Protein AF-A0A059LS25-F1 (afdb_monomer_lite)

Secondary structure (DSSP, 8-state):
---HHHHHHHHT--S--HHHHHHHHHHHHHSHHHHHHHHHHH--SSSTTGGGHHHHHHHHHHHHH-HHHHHHHHHHHTT---------------------------

Foldseek 3Di:
DDPPVVVVVVVVPPPDDPVRVVVVVVVVCPQLLVVLVVQQVPDPDPPGCPVPVVSVVSNVVSCVVCVVVVVVVVVVVVVDPDDPPPDPPDDDDPDDDPDDPDPDDD

Structure (mmCIF, N/CA/C/O backbone):
data_AF-A0A059LS25-F1
#
_entry.id   AF-A0A059LS25-F1
#
loop_
_atom_site.group_PDB
_atom_site.id
_atom_site.type_symbol
_atom_site.label_atom_id
_atom_site.label_alt_id
_atom_site.label_comp_id
_atom_site.label_asym_id
_atom_site.label_entity_id
_atom_site.label_seq_id
_atom_site.pdbx_PDB_ins_code
_atom_site.Cartn_x
_atom_site.Cartn_y
_atom_site.Cartn_z
_atom_site.occupancy
_atom_site.B_iso_or_equiv
_atom_site.auth_seq_id
_atom_site.auth_comp_id
_atom_site.auth_asym_id
_atom_site.auth_atom_id
_atom_site.pdbx_PDB_model_num
ATOM 1 N N . MET A 1 1 ? -2.013 -47.498 7.190 1.00 48.41 1 MET A N 1
ATOM 2 C CA . MET A 1 1 ? -0.983 -46.884 6.330 1.00 48.41 1 MET A CA 1
ATOM 3 C C . MET A 1 1 ? -1.737 -45.920 5.441 1.00 48.41 1 MET A C 1
ATOM 5 O O . MET A 1 1 ? -2.529 -46.386 4.639 1.00 48.41 1 MET A O 1
ATOM 9 N N . ALA A 1 2 ? -1.672 -44.621 5.725 1.00 53.31 2 ALA A N 1
ATOM 10 C CA . ALA A 1 2 ? -2.410 -43.634 4.943 1.00 53.31 2 ALA A CA 1
ATOM 11 C C . ALA A 1 2 ? -1.734 -43.500 3.574 1.00 53.31 2 ALA A C 1
ATOM 13 O O . ALA A 1 2 ? -0.520 -43.307 3.515 1.00 53.31 2 ALA A O 1
ATOM 14 N N . ASP A 1 3 ? -2.507 -43.662 2.502 1.00 62.53 3 ASP A N 1
ATOM 15 C CA . ASP A 1 3 ? -2.041 -43.494 1.132 1.00 62.53 3 ASP A CA 1
ATOM 16 C C . ASP A 1 3 ? -1.516 -42.073 0.942 1.00 62.53 3 ASP A C 1
ATOM 18 O O . ASP A 1 3 ? -2.277 -41.110 0.850 1.00 62.53 3 ASP A O 1
ATOM 22 N N . LEU A 1 4 ? -0.192 -41.958 0.857 1.00 70.00 4 LEU A N 1
ATOM 23 C CA . LEU A 1 4 ? 0.524 -40.726 0.529 1.00 70.00 4 LEU A CA 1
ATOM 24 C C . LEU A 1 4 ? -0.024 -40.092 -0.765 1.00 70.00 4 LEU A C 1
ATOM 26 O O . LEU A 1 4 ? -0.052 -38.875 -0.908 1.00 70.00 4 LEU A O 1
ATOM 30 N N . SER A 1 5 ? -0.541 -40.927 -1.673 1.00 71.88 5 SER A N 1
ATOM 31 C CA . SER A 1 5 ? -1.208 -40.503 -2.905 1.00 71.88 5 SER A CA 1
ATOM 32 C C . SER A 1 5 ? -2.559 -39.817 -2.677 1.00 71.88 5 SER A C 1
ATOM 34 O O . SER A 1 5 ? -2.938 -38.975 -3.484 1.00 71.88 5 SER A O 1
ATOM 36 N N . LYS A 1 6 ? -3.297 -40.161 -1.613 1.00 72.69 6 LYS A N 1
ATOM 37 C CA . LYS A 1 6 ? -4.571 -39.511 -1.281 1.00 72.69 6 LYS A CA 1
ATOM 38 C C . LYS A 1 6 ? -4.326 -38.130 -0.671 1.00 72.69 6 LYS A C 1
ATOM 40 O O . LYS A 1 6 ? -4.947 -37.169 -1.106 1.00 72.69 6 LYS A O 1
ATOM 45 N N . LEU A 1 7 ? -3.332 -38.030 0.216 1.00 60.31 7 LEU A N 1
ATOM 46 C CA . LEU A 1 7 ? -2.874 -36.750 0.766 1.00 60.31 7 LEU A CA 1
ATOM 47 C C . LEU A 1 7 ? -2.368 -35.800 -0.335 1.00 60.31 7 LEU A C 1
ATOM 49 O O . LEU A 1 7 ? -2.605 -34.598 -0.276 1.00 60.31 7 LEU A O 1
ATOM 53 N N . ALA A 1 8 ? -1.692 -36.341 -1.355 1.00 69.69 8 ALA A N 1
ATOM 54 C CA . ALA A 1 8 ? -1.234 -35.565 -2.505 1.00 69.69 8 ALA A CA 1
ATOM 55 C C . ALA A 1 8 ? -2.394 -35.063 -3.384 1.00 69.69 8 ALA A C 1
ATOM 57 O O . ALA A 1 8 ? -2.317 -33.954 -3.901 1.00 69.69 8 ALA A O 1
ATOM 58 N N . ALA A 1 9 ? -3.472 -35.842 -3.531 1.00 65.88 9 ALA A N 1
ATOM 59 C CA . ALA A 1 9 ? -4.655 -35.430 -4.287 1.00 65.88 9 ALA A CA 1
ATOM 60 C C . ALA A 1 9 ? 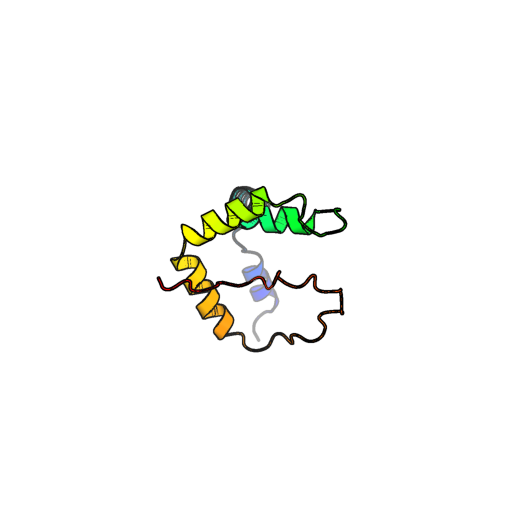-5.456 -34.335 -3.558 1.00 65.88 9 ALA A C 1
ATOM 62 O O . ALA A 1 9 ? -5.905 -33.386 -4.190 1.00 65.88 9 ALA A O 1
ATOM 63 N N . GLU A 1 10 ? -5.566 -34.424 -2.229 1.00 61.28 10 GLU A N 1
ATOM 64 C CA . GLU A 1 10 ? -6.243 -33.423 -1.388 1.00 61.28 10 GLU A CA 1
ATOM 65 C C . GLU A 1 10 ? -5.488 -32.078 -1.367 1.00 61.28 10 GLU A C 1
ATOM 67 O O . GLU A 1 10 ? -6.110 -31.021 -1.307 1.00 61.28 10 GLU A O 1
ATOM 72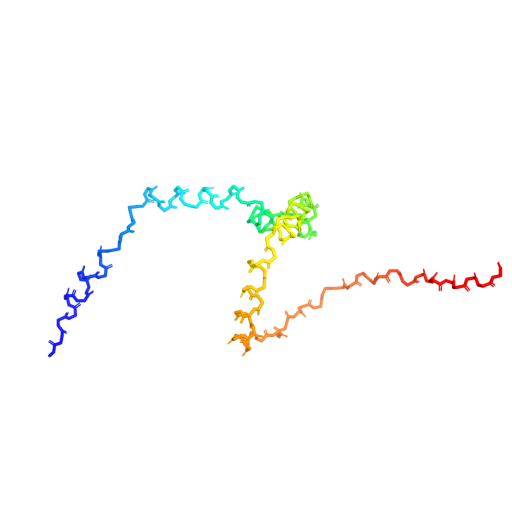 N N . ALA A 1 11 ? -4.155 -32.095 -1.494 1.00 61.03 11 ALA A N 1
ATOM 73 C CA . ALA A 1 11 ? -3.334 -30.885 -1.587 1.00 61.03 11 ALA A CA 1
ATOM 74 C C . ALA A 1 11 ? -3.417 -30.177 -2.955 1.00 61.03 11 ALA A C 1
ATOM 76 O O . ALA A 1 11 ? -3.116 -28.987 -3.044 1.00 61.03 11 ALA A O 1
ATOM 77 N N . MET A 1 12 ? -3.821 -30.885 -4.016 1.00 59.38 12 MET A N 1
ATOM 78 C CA . MET A 1 12 ? -3.996 -30.296 -5.351 1.00 59.38 12 MET A CA 1
ATOM 79 C C . MET A 1 12 ? -5.359 -29.615 -5.529 1.00 59.38 12 MET A C 1
ATOM 81 O O . MET A 1 12 ? -5.555 -28.899 -6.506 1.00 59.38 12 MET A O 1
ATOM 85 N N . GLU A 1 13 ? -6.269 -29.747 -4.560 1.00 57.47 13 GLU A N 1
ATOM 86 C CA . GLU A 1 13 ? -7.511 -28.969 -4.486 1.00 57.47 13 GLU A CA 1
ATOM 87 C C . GLU A 1 13 ? -7.273 -27.632 -3.751 1.00 57.47 13 GLU A C 1
ATOM 89 O O . GLU A 1 13 ? -8.037 -27.185 -2.897 1.00 57.47 13 GLU A O 1
ATOM 94 N N . GLY A 1 14 ? -6.150 -26.987 -4.079 1.00 54.72 14 GLY A N 1
ATOM 95 C CA . GLY A 1 14 ? -5.864 -25.609 -3.715 1.00 54.72 14 GLY A CA 1
ATOM 96 C C . GLY A 1 14 ? -6.780 -24.695 -4.519 1.00 54.72 14 GLY A C 1
ATOM 97 O O . GLY A 1 14 ? -6.571 -24.470 -5.707 1.00 54.72 14 GLY A O 1
ATOM 98 N N . ASN A 1 15 ? -7.828 -24.195 -3.874 1.00 59.31 15 ASN A N 1
ATOM 99 C CA . ASN A 1 15 ? -8.780 -23.262 -4.461 1.00 59.31 15 ASN A CA 1
ATOM 100 C C . ASN A 1 15 ? -8.108 -21.906 -4.765 1.00 59.31 15 ASN A C 1
ATOM 102 O O . ASN A 1 15 ? -8.125 -20.994 -3.940 1.00 59.31 15 ASN A O 1
ATOM 106 N N . GLY A 1 16 ? -7.507 -21.794 -5.947 1.00 57.56 16 GLY A N 1
ATOM 107 C CA . GLY A 1 16 ? -7.008 -20.550 -6.521 1.00 57.56 16 GLY A CA 1
ATOM 108 C C . GLY A 1 16 ? -6.483 -20.811 -7.925 1.00 57.56 16 GLY A C 1
ATOM 109 O O . GLY A 1 16 ? -5.410 -21.383 -8.089 1.00 57.56 16 GLY A O 1
ATOM 110 N N . LYS A 1 17 ? -7.251 -20.433 -8.951 1.00 67.88 17 LYS A N 1
ATOM 111 C CA . LYS A 1 17 ? -6.734 -20.420 -10.325 1.00 67.88 17 LYS A CA 1
ATOM 112 C C . LYS A 1 17 ? -5.583 -19.412 -10.383 1.00 67.88 17 LYS A C 1
ATOM 114 O O . LYS A 1 17 ? -5.674 -18.379 -9.731 1.00 67.88 17 LYS A O 1
ATOM 119 N N . GLU A 1 18 ? -4.539 -19.686 -11.160 1.00 67.38 18 GLU A N 1
ATOM 120 C CA . GLU A 1 18 ? -3.370 -18.795 -11.298 1.00 67.38 18 GLU A CA 1
ATOM 121 C C . GLU A 1 18 ? -3.788 -17.343 -11.628 1.00 67.38 18 GLU A C 1
ATOM 123 O O . GLU A 1 18 ? -3.356 -16.403 -10.969 1.00 67.38 18 GLU A O 1
ATOM 128 N N . GLU A 1 19 ? -4.791 -17.188 -12.499 1.00 69.12 19 GLU A N 1
ATOM 129 C CA . GLU A 1 19 ? -5.472 -15.923 -12.834 1.00 69.12 19 GLU A CA 1
ATOM 130 C C . GLU A 1 19 ? -6.102 -15.162 -11.640 1.00 69.12 19 GLU A C 1
ATOM 132 O O . GLU A 1 19 ? -6.191 -13.935 -11.668 1.00 69.12 19 GLU A O 1
ATOM 137 N N . ASP A 1 20 ? -6.544 -15.851 -10.583 1.00 82.12 20 ASP A N 1
ATOM 138 C CA . ASP A 1 20 ? -7.116 -15.230 -9.376 1.00 82.12 20 ASP A CA 1
ATOM 139 C C . ASP A 1 20 ? -6.019 -14.698 -8.441 1.00 82.12 20 ASP A C 1
ATOM 141 O O . ASP A 1 20 ? -6.202 -13.693 -7.753 1.00 82.12 20 ASP A O 1
ATOM 145 N N . ILE A 1 21 ? -4.845 -15.336 -8.452 1.00 85.50 21 ILE A N 1
ATOM 146 C CA . ILE A 1 21 ? -3.701 -14.944 -7.626 1.00 85.50 21 ILE A CA 1
ATOM 147 C C . ILE A 1 21 ? -3.098 -13.640 -8.148 1.00 85.50 21 ILE A C 1
ATOM 149 O O . ILE A 1 21 ? -2.888 -12.724 -7.353 1.00 85.50 21 ILE A O 1
ATOM 153 N N . ASP A 1 22 ? -2.894 -13.517 -9.462 1.00 85.38 22 ASP A N 1
ATOM 154 C CA . ASP A 1 22 ? -2.387 -12.283 -10.079 1.00 85.38 22 ASP A CA 1
ATOM 155 C C . ASP A 1 22 ? -3.290 -11.088 -9.762 1.00 85.38 22 ASP A C 1
ATOM 157 O O . ASP A 1 22 ? -2.817 -10.043 -9.319 1.00 85.38 22 ASP A O 1
ATOM 161 N N . LYS A 1 23 ? -4.611 -11.274 -9.848 1.00 88.69 23 LYS A N 1
ATOM 162 C CA . LYS A 1 23 ? -5.576 -10.223 -9.511 1.00 88.69 23 LYS A CA 1
ATOM 163 C C . LYS A 1 23 ? -5.467 -9.771 -8.052 1.00 88.69 23 LYS A C 1
ATOM 165 O O . LYS A 1 23 ? -5.550 -8.580 -7.765 1.00 88.69 23 LYS A O 1
ATOM 170 N N . ARG A 1 24 ? -5.287 -10.711 -7.121 1.00 86.38 24 ARG A N 1
ATOM 171 C CA . ARG A 1 24 ? -5.103 -10.397 -5.695 1.00 86.38 24 ARG A CA 1
ATOM 172 C C . ARG A 1 24 ? -3.766 -9.711 -5.428 1.00 86.38 24 ARG A C 1
ATOM 174 O O . ARG A 1 24 ? -3.689 -8.876 -4.532 1.00 86.38 24 ARG A O 1
ATOM 181 N N . ILE A 1 25 ? -2.728 -10.054 -6.190 1.00 86.00 25 ILE A N 1
ATOM 182 C CA . ILE A 1 25 ? -1.438 -9.363 -6.144 1.00 86.00 25 ILE A CA 1
ATOM 183 C C . ILE A 1 25 ? -1.606 -7.926 -6.639 1.00 86.00 25 ILE A C 1
ATOM 185 O O . ILE A 1 25 ? -1.164 -7.011 -5.951 1.00 86.00 25 ILE A O 1
ATOM 189 N N . ASP A 1 26 ? -2.273 -7.712 -7.773 1.00 84.38 26 ASP A N 1
ATOM 190 C CA . ASP A 1 26 ? -2.529 -6.373 -8.313 1.00 84.38 26 ASP A CA 1
ATOM 191 C C . ASP A 1 26 ? -3.347 -5.514 -7.340 1.00 84.38 26 ASP A C 1
ATOM 193 O O . ASP A 1 26 ? -2.956 -4.389 -7.040 1.00 84.38 26 ASP A O 1
ATOM 197 N N . GLU A 1 27 ? -4.412 -6.064 -6.753 1.00 84.94 27 GLU A N 1
ATOM 198 C CA . GLU A 1 27 ? -5.228 -5.363 -5.751 1.00 84.94 27 GLU A CA 1
ATOM 199 C C . GLU A 1 27 ? -4.416 -5.013 -4.489 1.00 84.94 27 GLU A C 1
ATOM 201 O O . GLU A 1 27 ? -4.509 -3.906 -3.956 1.00 84.94 27 GLU A O 1
ATOM 206 N N . ALA A 1 28 ? -3.542 -5.916 -4.033 1.00 84.69 28 ALA A N 1
ATOM 207 C CA . ALA A 1 28 ? -2.639 -5.636 -2.918 1.00 84.69 28 ALA A CA 1
ATOM 208 C C . ALA A 1 28 ? -1.580 -4.574 -3.266 1.00 84.69 28 ALA A C 1
ATOM 210 O O . ALA A 1 28 ? -1.149 -3.825 -2.387 1.00 84.69 28 ALA A O 1
ATOM 211 N N . LEU A 1 29 ? -1.165 -4.484 -4.532 1.00 81.19 29 LEU A N 1
ATOM 212 C CA . LEU A 1 29 ? -0.226 -3.472 -5.019 1.00 81.19 29 LEU A CA 1
ATOM 213 C C . LEU A 1 29 ? -0.843 -2.070 -5.096 1.00 81.19 29 LEU A C 1
ATOM 215 O O . LEU A 1 29 ? -0.092 -1.094 -5.042 1.00 81.19 29 LEU A O 1
ATOM 219 N N . GLU A 1 30 ? -2.171 -1.957 -5.182 1.00 82.00 30 GLU A N 1
ATOM 220 C CA . GLU A 1 30 ? -2.880 -0.673 -5.083 1.00 82.00 30 GLU A CA 1
ATOM 221 C C . GLU A 1 30 ? -2.931 -0.137 -3.643 1.00 82.00 30 GLU A C 1
ATOM 223 O O . GLU A 1 30 ? -3.144 1.058 -3.431 1.00 82.00 30 GLU A O 1
ATOM 228 N N . CYS A 1 31 ? -2.677 -0.984 -2.639 1.00 85.62 31 CYS A N 1
ATOM 229 C CA . CYS A 1 31 ? -2.624 -0.561 -1.248 1.00 85.62 31 CYS A CA 1
ATOM 230 C C . CYS A 1 31 ? -1.410 0.365 -1.001 1.00 85.62 31 CYS A C 1
ATOM 232 O O . CYS A 1 31 ? -0.259 -0.068 -1.164 1.00 85.62 31 CYS A O 1
ATOM 234 N N . PRO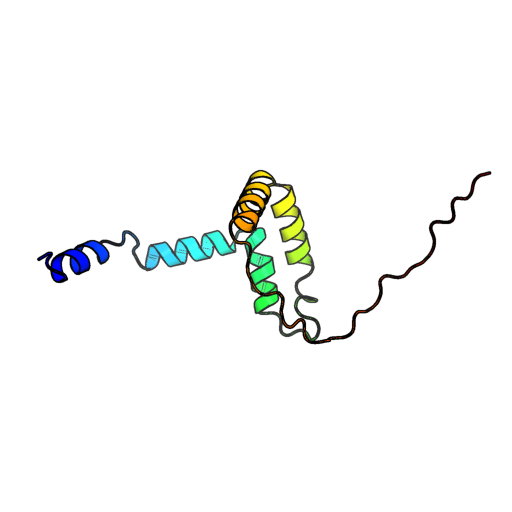 A 1 32 ? -1.611 1.610 -0.518 1.00 83.62 32 PRO A N 1
ATOM 235 C CA . PRO A 1 32 ? -0.512 2.534 -0.220 1.00 83.62 32 PRO A CA 1
ATOM 236 C C . PRO A 1 32 ? 0.485 1.967 0.797 1.00 83.62 32 PRO A C 1
ATOM 238 O O . PRO A 1 32 ? 1.682 2.251 0.724 1.00 83.62 32 PRO A O 1
ATOM 241 N N . CYS A 1 33 ? 0.002 1.108 1.704 1.00 85.62 33 CYS A N 1
ATOM 242 C CA . CYS A 1 33 ? 0.827 0.418 2.686 1.00 85.62 33 CYS A CA 1
ATOM 243 C C . CYS A 1 33 ? 1.861 -0.547 2.046 1.00 85.62 33 CYS A C 1
ATOM 245 O O . CYS A 1 33 ? 2.882 -0.847 2.656 1.00 85.62 33 CYS A O 1
ATOM 247 N N . VAL A 1 34 ? 1.643 -1.030 0.816 1.00 87.19 34 VAL A N 1
ATOM 248 C CA . VAL A 1 34 ? 2.542 -1.982 0.125 1.00 87.19 34 VAL A CA 1
ATOM 249 C C . VAL A 1 34 ? 3.431 -1.277 -0.907 1.00 87.19 34 VAL A C 1
ATOM 251 O O . VAL A 1 34 ? 4.581 -1.670 -1.136 1.00 87.19 34 VAL A O 1
ATOM 254 N N . ALA A 1 35 ? 2.934 -0.192 -1.504 1.00 87.75 35 ALA A N 1
ATOM 255 C CA . ALA A 1 35 ? 3.624 0.553 -2.555 1.00 87.75 35 ALA A CA 1
ATOM 256 C C . ALA A 1 35 ? 5.007 1.087 -2.126 1.00 87.75 35 ALA A C 1
ATOM 258 O O . ALA A 1 35 ? 5.955 1.031 -2.915 1.00 87.75 35 ALA A O 1
ATOM 259 N N . ALA A 1 36 ? 5.151 1.551 -0.879 1.00 88.75 36 ALA A N 1
ATOM 260 C CA . ALA A 1 36 ? 6.419 2.067 -0.352 1.00 88.75 36 ALA A CA 1
ATOM 261 C C . ALA A 1 36 ? 7.512 0.996 -0.281 1.00 88.75 36 ALA A C 1
ATOM 263 O O . ALA A 1 36 ? 8.627 1.220 -0.750 1.00 88.75 36 ALA A O 1
ATOM 264 N N . PHE A 1 37 ? 7.177 -0.194 0.223 1.00 89.62 37 PHE A N 1
ATOM 265 C CA . PHE A 1 37 ? 8.124 -1.303 0.313 1.00 89.62 37 PHE A CA 1
ATOM 266 C C . PHE A 1 37 ? 8.583 -1.760 -1.075 1.00 89.62 37 PHE A C 1
ATOM 268 O O . PHE A 1 37 ? 9.774 -1.949 -1.320 1.00 89.62 37 PHE A O 1
ATOM 275 N N . ARG A 1 38 ? 7.654 -1.845 -2.035 1.00 90.38 38 ARG A N 1
ATOM 276 C CA . ARG A 1 38 ? 7.992 -2.142 -3.434 1.00 90.38 38 ARG A CA 1
ATOM 277 C C . ARG A 1 38 ? 8.921 -1.092 -4.039 1.00 90.38 38 ARG A C 1
ATOM 279 O O . ARG A 1 38 ? 9.843 -1.461 -4.765 1.00 90.38 38 ARG A O 1
ATOM 286 N N . CYS A 1 39 ? 8.663 0.190 -3.780 1.00 91.88 39 CYS A N 1
ATOM 287 C CA . CYS A 1 39 ? 9.518 1.276 -4.251 1.00 91.88 39 CYS A CA 1
ATOM 288 C C . CYS A 1 39 ? 10.928 1.137 -3.668 1.00 91.88 39 CYS A C 1
ATOM 290 O O . CYS A 1 39 ? 11.897 1.096 -4.419 1.00 91.88 39 CYS A O 1
ATOM 292 N N . TYR A 1 40 ? 11.035 0.928 -2.355 1.00 93.00 40 TYR A N 1
ATOM 293 C CA . TYR A 1 40 ? 12.305 0.719 -1.665 1.00 93.00 40 TYR A CA 1
ATOM 294 C C . TYR A 1 40 ? 13.119 -0.449 -2.246 1.00 93.00 40 TYR A C 1
ATOM 296 O O . TYR A 1 40 ? 14.298 -0.286 -2.554 1.00 93.00 40 TYR A O 1
ATOM 304 N N . VAL A 1 41 ? 12.486 -1.606 -2.478 1.00 91.94 41 VAL A N 1
ATOM 305 C CA . VAL A 1 41 ? 13.152 -2.785 -3.067 1.00 91.94 41 VAL A CA 1
ATOM 306 C C . VAL A 1 41 ? 13.671 -2.503 -4.481 1.00 91.94 41 VAL A C 1
ATOM 308 O O . VAL A 1 41 ? 14.727 -3.005 -4.865 1.00 91.94 41 VAL A O 1
ATOM 311 N N . LYS A 1 42 ? 12.947 -1.694 -5.263 1.00 91.25 42 LYS A N 1
ATOM 312 C CA . LYS A 1 42 ? 13.318 -1.344 -6.642 1.00 91.25 42 LYS A CA 1
ATOM 313 C C . LYS A 1 42 ? 14.249 -0.136 -6.751 1.00 91.25 42 LYS A C 1
ATOM 315 O O . LYS A 1 42 ? 14.835 0.050 -7.815 1.00 91.25 42 LYS A O 1
ATOM 320 N N . SER A 1 43 ? 14.385 0.662 -5.694 1.00 92.38 43 SER A N 1
ATOM 321 C CA . SER A 1 43 ? 15.209 1.867 -5.686 1.00 92.38 43 SER A CA 1
ATOM 322 C C . SER A 1 43 ? 16.662 1.527 -6.022 1.00 92.38 43 SER A C 1
ATOM 324 O O . SER A 1 43 ? 17.300 0.680 -5.385 1.00 92.38 43 SER A O 1
ATOM 326 N N . THR A 1 44 ? 17.195 2.194 -7.042 1.00 90.19 44 THR A N 1
ATOM 327 C CA . THR A 1 44 ? 18.609 2.115 -7.440 1.00 90.19 44 THR A CA 1
ATOM 328 C C . THR A 1 44 ? 19.410 3.315 -6.943 1.00 90.19 44 THR A C 1
ATOM 330 O O . THR A 1 44 ? 20.553 3.492 -7.358 1.00 90.19 44 THR A O 1
ATOM 333 N N . HIS A 1 45 ? 18.805 4.163 -6.109 1.00 91.81 45 HIS A N 1
ATOM 334 C CA . HIS A 1 45 ? 19.467 5.320 -5.528 1.00 91.81 45 HIS A CA 1
ATOM 335 C C . HIS A 1 45 ? 20.525 4.877 -4.501 1.00 91.81 45 HIS A C 1
ATOM 337 O O . HIS A 1 45 ? 20.381 3.820 -3.882 1.00 91.81 45 HIS A O 1
ATOM 343 N N . GLU A 1 46 ? 21.597 5.666 -4.356 1.00 82.56 46 GLU A N 1
ATOM 344 C CA . GLU A 1 46 ? 22.731 5.361 -3.465 1.00 82.56 46 GLU A CA 1
ATOM 345 C C . GLU A 1 46 ? 22.260 5.222 -2.011 1.00 82.56 46 GLU A C 1
ATOM 347 O O . GLU A 1 46 ? 22.519 4.213 -1.357 1.00 82.56 46 GLU A O 1
ATOM 352 N N . GLU A 1 47 ? 21.442 6.175 -1.563 1.00 88.62 47 GLU A N 1
ATOM 353 C CA . GLU A 1 47 ? 20.613 6.032 -0.369 1.00 88.62 47 GLU A CA 1
ATOM 354 C C . GLU A 1 47 ? 19.272 5.390 -0.758 1.00 88.62 47 GLU A C 1
ATOM 356 O O . GLU A 1 47 ? 18.449 6.003 -1.448 1.00 88.62 47 GLU A O 1
ATOM 361 N N . LYS A 1 48 ? 19.069 4.128 -0.359 1.00 86.19 48 LYS A N 1
ATOM 362 C CA . LYS A 1 48 ? 17.880 3.341 -0.712 1.00 86.19 48 LYS A CA 1
ATOM 363 C C . LYS A 1 48 ? 16.595 4.065 -0.319 1.00 86.19 48 LYS A C 1
ATOM 365 O O . LYS A 1 48 ? 16.365 4.351 0.851 1.00 86.19 48 LYS A O 1
ATOM 370 N N . GLY A 1 49 ? 15.716 4.277 -1.295 1.00 86.62 49 GLY A N 1
ATOM 371 C CA . GLY A 1 49 ? 14.398 4.859 -1.063 1.00 86.62 49 GLY A CA 1
ATOM 372 C C . GLY A 1 49 ? 14.376 6.383 -0.934 1.00 86.62 49 GLY A C 1
ATOM 373 O O . GLY A 1 49 ? 13.306 6.926 -0.654 1.00 86.62 49 GLY A O 1
ATOM 374 N N . MET A 1 50 ? 15.487 7.084 -1.193 1.00 92.12 50 MET A N 1
ATOM 375 C CA . MET A 1 50 ? 15.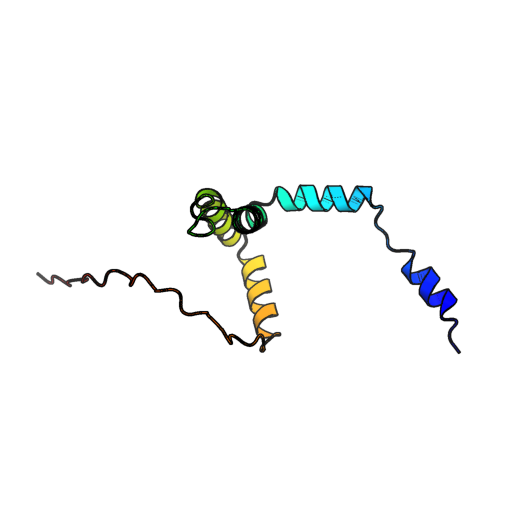488 8.553 -1.284 1.00 92.12 50 MET A CA 1
ATOM 376 C C . MET A 1 50 ? 14.583 9.063 -2.424 1.00 92.12 50 MET A C 1
ATOM 378 O O . MET A 1 50 ? 13.998 10.139 -2.348 1.00 92.12 50 MET A O 1
ATOM 382 N N . ASP A 1 51 ? 14.400 8.250 -3.462 1.00 94.00 51 ASP A N 1
ATOM 383 C CA . ASP A 1 51 ? 13.462 8.442 -4.570 1.00 94.00 51 ASP A CA 1
ATOM 384 C C . ASP A 1 51 ? 12.010 8.037 -4.236 1.00 94.00 51 ASP A C 1
ATOM 386 O O . ASP A 1 51 ? 11.108 8.270 -5.038 1.00 94.00 51 ASP A O 1
ATOM 390 N N . CYS A 1 52 ? 11.764 7.470 -3.049 1.00 94.56 52 CYS A N 1
ATOM 391 C CA . CYS A 1 52 ? 10.485 6.877 -2.639 1.00 94.56 52 CYS A CA 1
ATOM 392 C C . CYS A 1 52 ? 9.779 7.635 -1.497 1.00 94.56 52 CYS A C 1
ATOM 394 O O . CYS A 1 52 ? 8.873 7.099 -0.851 1.00 94.56 52 CYS A O 1
ATOM 396 N N . ILE A 1 53 ? 10.205 8.866 -1.193 1.00 92.81 53 ILE A N 1
ATOM 397 C CA . ILE A 1 53 ? 9.760 9.610 -0.002 1.00 92.81 53 ILE A CA 1
ATOM 398 C C . ILE A 1 53 ? 8.243 9.823 0.030 1.00 92.81 53 ILE A C 1
ATOM 400 O O . ILE A 1 53 ? 7.629 9.707 1.091 1.00 92.81 53 ILE A O 1
ATOM 404 N N . ASP A 1 54 ? 7.607 10.099 -1.107 1.00 93.81 54 ASP A N 1
ATOM 405 C CA . ASP A 1 54 ? 6.158 10.314 -1.134 1.00 93.81 54 ASP A CA 1
ATOM 406 C C . ASP A 1 54 ? 5.375 9.017 -0.897 1.00 93.81 54 ASP A C 1
ATOM 408 O O . ASP A 1 54 ? 4.341 9.030 -0.229 1.00 93.81 54 ASP A O 1
ATOM 412 N N . GLN A 1 55 ? 5.911 7.875 -1.333 1.00 91.94 55 GLN A N 1
ATOM 413 C CA . GLN A 1 55 ? 5.352 6.562 -1.030 1.00 91.94 55 GLN A CA 1
ATOM 414 C C . GLN A 1 55 ? 5.494 6.253 0.464 1.00 91.94 55 GLN A C 1
ATOM 416 O O . GLN A 1 55 ? 4.547 5.761 1.071 1.00 91.94 55 GLN A O 1
ATOM 421 N N . PHE A 1 56 ? 6.618 6.610 1.094 1.00 93.00 56 PHE A N 1
ATOM 422 C CA . PHE A 1 56 ? 6.782 6.473 2.545 1.00 93.00 56 PHE A CA 1
ATOM 423 C C . PHE A 1 56 ? 5.855 7.394 3.352 1.00 93.00 56 PHE A C 1
ATOM 425 O O . PHE A 1 56 ? 5.370 6.990 4.408 1.00 93.00 56 PHE A O 1
ATOM 432 N N . LYS A 1 57 ? 5.547 8.602 2.865 1.00 94.31 57 LYS A N 1
ATOM 433 C CA . LYS A 1 57 ? 4.512 9.454 3.481 1.00 94.31 57 LYS A CA 1
ATOM 434 C C . LYS A 1 57 ? 3.127 8.815 3.372 1.00 94.31 57 LYS A C 1
ATOM 436 O O . LYS A 1 57 ? 2.393 8.787 4.356 1.00 94.31 57 LYS A O 1
ATOM 441 N N . ALA A 1 58 ? 2.785 8.269 2.204 1.00 93.38 58 ALA A N 1
ATOM 442 C CA . ALA A 1 58 ? 1.522 7.562 1.999 1.00 93.38 58 ALA A CA 1
ATOM 443 C C . ALA A 1 58 ? 1.425 6.293 2.865 1.00 93.38 58 ALA A C 1
ATOM 445 O O . ALA A 1 58 ? 0.364 5.993 3.404 1.00 93.38 58 ALA A O 1
ATOM 446 N N . PHE A 1 59 ? 2.543 5.595 3.069 1.00 91.75 59 PHE A N 1
ATOM 447 C CA . PHE A 1 59 ? 2.648 4.476 4.000 1.00 91.75 59 PHE A CA 1
ATOM 448 C C . PHE A 1 59 ? 2.344 4.904 5.441 1.00 91.75 59 PHE A C 1
ATOM 450 O O . PHE A 1 59 ? 1.503 4.294 6.095 1.00 91.75 59 PHE A O 1
ATOM 457 N N . GLN A 1 60 ? 2.965 5.986 5.922 1.00 93.38 60 GLN A N 1
ATOM 458 C CA . GLN A 1 60 ? 2.715 6.514 7.270 1.00 93.38 60 GLN A CA 1
ATOM 459 C C . GLN A 1 60 ? 1.256 6.950 7.466 1.00 93.38 60 GLN A C 1
ATOM 461 O O . GLN A 1 60 ? 0.677 6.693 8.524 1.00 93.38 60 GLN A O 1
ATOM 466 N N . ALA A 1 61 ? 0.649 7.568 6.448 1.00 94.94 61 ALA A N 1
ATOM 467 C CA . ALA A 1 61 ? -0.770 7.912 6.462 1.00 94.94 61 ALA A CA 1
ATOM 468 C C . ALA A 1 61 ? -1.646 6.652 6.557 1.00 94.94 61 ALA A C 1
ATOM 470 O O . ALA A 1 61 ? -2.457 6.543 7.470 1.00 94.94 61 ALA A O 1
ATOM 471 N N . CYS A 1 62 ? -1.380 5.656 5.708 1.00 93.62 62 CYS A N 1
ATOM 472 C CA . CYS A 1 62 ? -2.098 4.383 5.679 1.00 93.62 62 CYS A CA 1
ATOM 473 C C . CYS A 1 62 ? -2.042 3.644 7.031 1.00 93.62 62 CYS A C 1
ATOM 475 O O . CYS A 1 62 ? -3.069 3.193 7.533 1.00 93.62 62 CYS A O 1
ATOM 477 N N . LEU A 1 63 ? -0.876 3.581 7.687 1.00 92.12 63 LEU A N 1
ATOM 478 C CA . LEU A 1 63 ? -0.768 2.982 9.026 1.00 92.12 63 LEU A CA 1
ATOM 479 C C . LEU A 1 63 ? -1.550 3.762 10.092 1.00 92.12 63 LEU A C 1
ATOM 481 O O . LEU A 1 63 ? -2.115 3.162 11.004 1.00 92.12 63 LEU A O 1
ATOM 485 N N . SER A 1 64 ? -1.590 5.090 9.974 1.00 92.62 64 SER A N 1
ATOM 486 C CA . SER A 1 64 ? -2.312 5.958 10.910 1.00 92.62 64 SER A CA 1
ATOM 487 C C . SER A 1 64 ? -3.832 5.832 10.771 1.00 92.62 64 SER A C 1
ATOM 489 O O . SER A 1 64 ? -4.551 5.969 11.758 1.00 92.62 64 SER A O 1
ATOM 491 N N . GLU A 1 65 ? -4.327 5.553 9.564 1.00 94.06 65 GLU A N 1
ATOM 492 C CA . GLU A 1 65 ? -5.746 5.289 9.289 1.00 94.06 65 GLU A CA 1
ATOM 493 C C . GLU A 1 65 ? -6.185 3.881 9.723 1.00 94.06 65 GLU A C 1
ATOM 495 O O . GLU A 1 65 ? -7.375 3.639 9.930 1.00 94.06 65 GLU A O 1
ATOM 500 N N . HIS A 1 66 ? -5.234 2.960 9.907 1.00 92.44 66 HIS A N 1
ATOM 501 C CA . HIS A 1 66 ? -5.484 1.552 10.226 1.00 92.44 66 HIS A CA 1
ATOM 502 C C . HIS A 1 66 ? -4.771 1.080 11.510 1.00 92.44 66 HIS A C 1
ATOM 504 O O . HIS A 1 66 ? -4.031 0.088 11.478 1.00 92.44 66 HIS A O 1
ATOM 510 N N . PRO A 1 67 ? -5.009 1.726 12.668 1.00 91.69 67 PRO A N 1
ATOM 511 C CA . PRO A 1 67 ? -4.332 1.383 13.919 1.00 91.69 67 PRO A CA 1
ATOM 512 C C . PRO A 1 67 ? -4.616 -0.054 14.383 1.00 91.69 67 PRO A C 1
ATOM 514 O O . PRO A 1 67 ? -3.732 -0.691 14.951 1.00 91.69 67 PRO A O 1
ATOM 517 N N . ASP A 1 68 ? -5.797 -0.608 14.088 1.00 92.19 68 ASP A N 1
ATOM 518 C CA . ASP A 1 68 ? -6.162 -1.986 14.449 1.00 92.19 68 ASP A CA 1
ATOM 519 C C . ASP A 1 68 ? -5.248 -3.030 13.783 1.00 92.19 68 ASP A C 1
ATOM 521 O O . ASP A 1 68 ? -4.890 -4.048 14.383 1.00 92.19 68 ASP A O 1
ATOM 525 N N . HIS A 1 69 ? -4.834 -2.772 12.538 1.00 87.06 69 HIS A N 1
ATOM 526 C CA . HIS A 1 69 ? -3.916 -3.647 11.808 1.00 87.06 69 HIS A CA 1
ATOM 527 C C . HIS A 1 69 ? -2.493 -3.548 12.355 1.00 87.06 69 HIS A C 1
ATOM 529 O O . HIS A 1 69 ? -1.810 -4.567 12.476 1.00 87.06 69 HIS A O 1
ATOM 535 N N . VAL A 1 70 ? -2.065 -2.337 12.719 1.00 89.06 70 VAL A N 1
ATOM 536 C CA . VAL A 1 70 ? -0.758 -2.095 13.339 1.00 89.06 70 VAL A CA 1
ATOM 537 C C . VAL A 1 70 ? -0.677 -2.781 14.700 1.00 89.06 70 VAL A C 1
ATOM 539 O O . VAL A 1 70 ? 0.294 -3.483 14.972 1.00 89.06 70 VAL A O 1
ATOM 542 N N . GLU A 1 71 ? -1.711 -2.654 15.532 1.00 91.81 71 GLU A N 1
ATOM 543 C CA . GLU A 1 71 ? -1.759 -3.292 16.849 1.00 91.81 71 GLU A CA 1
ATOM 544 C C . GLU A 1 71 ? -1.711 -4.819 16.738 1.00 91.81 71 GLU A C 1
ATOM 546 O O . GLU A 1 71 ? -0.964 -5.475 17.465 1.00 91.81 71 GLU A O 1
ATOM 551 N N . LYS A 1 72 ? -2.466 -5.395 15.796 1.00 90.75 72 LYS A N 1
ATOM 552 C CA . LYS A 1 72 ? -2.422 -6.835 15.532 1.00 90.75 72 LYS A CA 1
ATOM 553 C C . LYS A 1 72 ? -1.022 -7.292 15.115 1.00 90.75 72 LYS A C 1
ATOM 555 O O . LYS A 1 72 ? -0.579 -8.337 15.576 1.00 90.75 72 LYS A O 1
ATOM 560 N N . LEU A 1 73 ? -0.333 -6.520 14.272 1.00 85.50 73 LEU A N 1
ATOM 561 C CA . LEU A 1 73 ? 1.030 -6.835 13.841 1.00 85.50 73 LEU A CA 1
ATOM 562 C C . LEU A 1 73 ? 2.027 -6.769 15.005 1.00 85.50 73 LEU A C 1
ATOM 564 O O . LEU A 1 73 ? 2.886 -7.638 15.113 1.00 85.50 73 LEU A O 1
ATOM 568 N N . MET A 1 74 ? 1.899 -5.778 15.894 1.00 85.44 74 MET A N 1
ATOM 569 C CA . MET A 1 74 ? 2.761 -5.671 17.078 1.00 85.44 74 MET A CA 1
ATOM 570 C C . MET A 1 74 ? 2.552 -6.859 18.026 1.00 85.44 74 MET A C 1
ATOM 572 O O . MET A 1 74 ? 3.532 -7.465 18.450 1.00 85.44 74 MET A O 1
ATOM 576 N N . LYS A 1 75 ? 1.290 -7.255 18.247 1.00 86.38 75 LYS A N 1
ATOM 577 C CA . LYS A 1 75 ? 0.906 -8.423 19.060 1.00 86.38 75 LYS A CA 1
ATOM 578 C C . LYS A 1 75 ? 1.385 -9.765 18.500 1.00 86.38 75 LYS A C 1
ATOM 580 O O . LYS A 1 75 ? 1.597 -10.710 19.252 1.00 86.38 75 LYS A O 1
ATOM 585 N N . ASP A 1 76 ? 1.532 -9.869 17.184 1.00 78.31 76 ASP A N 1
ATOM 586 C CA . ASP A 1 76 ? 2.066 -11.065 16.521 1.00 78.31 76 ASP A CA 1
ATOM 587 C C . ASP A 1 76 ? 3.611 -11.082 16.553 1.00 78.31 76 ASP A C 1
ATOM 589 O O . ASP A 1 76 ? 4.232 -12.130 16.731 1.00 78.31 76 ASP A O 1
ATOM 593 N N . ALA A 1 77 ? 4.247 -9.905 16.480 1.00 72.56 77 ALA A N 1
ATOM 594 C CA . ALA A 1 77 ? 5.700 -9.754 16.571 1.00 72.56 77 ALA A CA 1
ATOM 595 C C . ALA A 1 77 ? 6.253 -10.102 17.966 1.00 72.56 77 ALA A C 1
ATOM 597 O O . ALA A 1 77 ? 7.299 -10.739 18.067 1.00 72.56 77 ALA A O 1
ATOM 598 N N . GLU A 1 78 ? 5.536 -9.759 19.038 1.00 61.44 78 GLU A N 1
ATOM 599 C CA . GLU A 1 78 ? 5.874 -10.163 20.415 1.00 61.44 78 GLU A CA 1
ATOM 600 C C . GLU A 1 78 ? 5.720 -11.679 20.662 1.00 61.44 78 GLU A C 1
ATOM 602 O O . GLU A 1 78 ? 6.303 -12.209 21.602 1.00 61.44 78 GLU A O 1
ATOM 607 N N . ALA A 1 79 ? 5.026 -12.414 19.781 1.00 58.38 79 ALA A N 1
ATOM 608 C CA . ALA A 1 79 ? 4.999 -13.880 19.800 1.00 58.38 79 ALA A CA 1
ATOM 609 C C . ALA A 1 79 ? 6.197 -14.525 19.067 1.00 58.38 79 ALA A C 1
ATOM 611 O O . ALA A 1 79 ? 6.433 -15.726 19.215 1.00 58.38 79 ALA A O 1
ATOM 612 N N . THR A 1 80 ? 6.974 -13.738 18.312 1.00 56.03 80 THR A N 1
ATOM 613 C CA . THR A 1 80 ? 8.174 -14.169 17.573 1.00 56.03 80 THR A CA 1
ATOM 614 C C . THR A 1 80 ? 9.418 -13.467 18.131 1.00 56.03 80 THR A C 1
ATOM 616 O O . THR A 1 80 ? 10.185 -12.822 17.417 1.00 56.03 80 THR A O 1
ATOM 619 N N . GLU A 1 81 ? 9.653 -13.583 19.438 1.00 59.38 81 GLU A N 1
ATOM 620 C CA . GLU A 1 81 ? 10.956 -13.249 20.016 1.00 59.38 81 GLU A CA 1
ATOM 621 C C . GLU A 1 81 ? 11.990 -14.281 19.542 1.00 59.38 81 GLU A C 1
ATOM 623 O O . GLU A 1 81 ? 12.063 -15.371 20.103 1.00 59.38 81 GLU A O 1
ATOM 628 N N . GLN A 1 82 ? 12.727 -13.956 18.468 1.00 53.78 82 GLN A N 1
ATOM 629 C CA . GLN A 1 82 ? 14.107 -14.363 18.116 1.00 53.78 82 GLN A CA 1
ATOM 630 C C . GLN A 1 82 ? 14.316 -14.285 16.590 1.00 53.78 82 GLN A C 1
ATOM 632 O O . GLN A 1 82 ? 14.456 -15.297 15.905 1.00 53.78 82 GLN A O 1
ATOM 637 N N . LEU A 1 83 ? 14.398 -13.072 16.042 1.00 53.84 83 LEU A N 1
ATOM 638 C CA . LEU A 1 83 ? 15.277 -12.846 14.893 1.00 53.84 83 LEU A CA 1
ATOM 639 C C . LEU A 1 83 ? 16.585 -12.283 15.464 1.00 53.84 83 LEU A C 1
ATOM 641 O O . LEU A 1 83 ? 16.527 -11.272 16.169 1.00 53.84 83 LEU A O 1
ATOM 645 N N . PRO A 1 84 ? 17.745 -12.929 15.247 1.00 40.31 84 PRO A N 1
ATOM 646 C CA . PRO A 1 84 ? 19.013 -12.376 15.691 1.00 40.31 84 PRO A CA 1
ATOM 647 C C . PRO A 1 84 ? 19.239 -11.055 14.951 1.00 40.31 84 PRO A C 1
ATOM 649 O O . PRO A 1 84 ? 19.421 -11.033 13.737 1.00 40.31 84 PRO A O 1
ATOM 652 N N . VAL A 1 85 ? 19.214 -9.951 15.693 1.00 49.62 85 VAL A N 1
ATOM 653 C CA . VAL A 1 85 ? 19.746 -8.653 15.261 1.00 49.62 85 VAL A CA 1
ATOM 654 C C . VAL A 1 85 ? 21.275 -8.690 15.344 1.00 49.62 85 VAL A C 1
ATOM 656 O O . VAL A 1 85 ? 21.886 -7.891 16.042 1.00 49.62 85 VAL A O 1
ATOM 659 N N . ASP A 1 86 ? 21.898 -9.667 14.688 1.00 44.25 86 ASP A N 1
ATOM 660 C CA . ASP A 1 86 ? 23.351 -9.710 14.543 1.00 44.25 86 ASP A CA 1
ATOM 661 C C . ASP A 1 86 ? 23.689 -9.300 13.104 1.00 44.25 86 ASP A C 1
ATOM 663 O O . ASP A 1 86 ? 23.177 -9.881 12.149 1.00 44.25 86 ASP A O 1
ATOM 667 N N . GLU A 1 87 ? 24.511 -8.254 12.994 1.00 39.53 87 GLU A N 1
ATOM 668 C CA . GLU A 1 87 ? 24.990 -7.578 11.779 1.00 39.53 87 GLU A CA 1
ATOM 669 C C . GLU A 1 87 ? 24.090 -6.489 11.146 1.00 39.53 87 GLU A C 1
ATOM 671 O O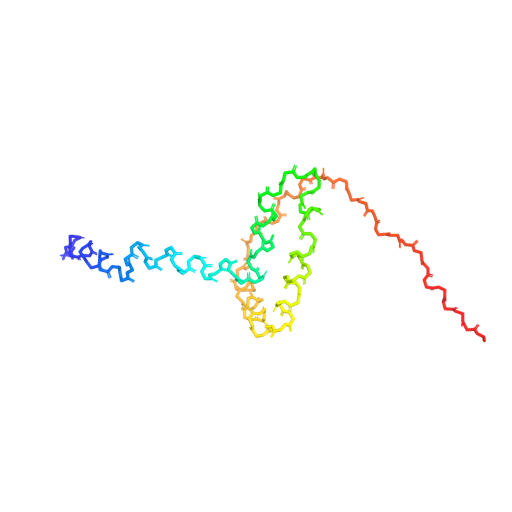 . GLU A 1 87 ? 23.720 -6.509 9.973 1.00 39.53 87 GLU A O 1
ATOM 676 N N . VAL A 1 88 ? 23.873 -5.402 11.901 1.00 41.62 88 VAL A N 1
ATOM 677 C CA . VAL A 1 88 ? 24.062 -4.069 11.303 1.00 41.62 88 VAL A CA 1
ATOM 678 C C . VAL A 1 88 ? 25.538 -3.946 10.928 1.00 41.62 88 VAL A C 1
ATOM 680 O O . VAL A 1 88 ? 26.392 -3.728 11.785 1.00 41.62 88 VAL A O 1
ATOM 683 N N . VAL A 1 89 ? 25.841 -4.114 9.641 1.00 40.06 89 VAL A N 1
ATOM 684 C CA . VAL A 1 89 ? 27.098 -3.628 9.070 1.00 40.06 89 VAL A CA 1
ATOM 685 C C . VAL A 1 89 ? 27.172 -2.134 9.367 1.00 40.06 89 VAL A C 1
ATOM 687 O O . VAL A 1 89 ? 26.244 -1.381 9.068 1.00 40.06 89 VAL A O 1
ATOM 690 N N . GLU A 1 90 ? 28.272 -1.739 9.998 1.00 43.81 90 GLU A N 1
ATOM 691 C CA . GLU A 1 90 ? 28.691 -0.364 10.232 1.00 43.81 90 GLU A CA 1
ATOM 692 C C . GLU A 1 90 ? 28.668 0.411 8.903 1.00 43.81 90 GLU A C 1
ATOM 694 O O . GLU A 1 90 ? 29.593 0.351 8.098 1.00 43.81 90 GLU A O 1
ATOM 699 N N . ALA A 1 91 ? 27.566 1.113 8.654 1.00 38.34 91 ALA A N 1
ATOM 700 C CA . ALA A 1 91 ? 27.495 2.234 7.737 1.00 38.34 91 ALA A CA 1
ATOM 701 C C . ALA A 1 91 ? 27.138 3.456 8.586 1.00 38.34 91 ALA A C 1
ATOM 703 O O . ALA A 1 91 ? 26.084 3.523 9.217 1.00 38.34 91 ALA A O 1
ATOM 704 N N . GLU A 1 92 ? 28.116 4.349 8.659 1.00 39.12 92 GLU A N 1
ATOM 705 C CA . GLU A 1 92 ? 28.141 5.675 9.266 1.00 39.12 92 GLU A CA 1
ATOM 706 C C . GLU A 1 92 ? 26.751 6.310 9.489 1.00 39.12 92 GLU A C 1
ATOM 708 O O . GLU A 1 92 ? 26.008 6.605 8.557 1.00 39.12 92 GLU A O 1
ATOM 713 N N . GLN A 1 93 ? 26.402 6.536 10.757 1.00 41.06 93 GLN A N 1
ATOM 714 C CA . GLN A 1 93 ? 25.244 7.335 11.155 1.00 41.06 93 GLN A CA 1
ATOM 715 C C . GLN A 1 93 ? 25.535 8.829 10.931 1.00 41.06 93 GLN A C 1
ATOM 717 O O . GLN A 1 93 ? 26.459 9.344 11.569 1.00 41.06 93 GLN A O 1
ATOM 722 N N . PRO A 1 94 ? 24.734 9.592 10.164 1.00 39.38 94 PRO A N 1
ATOM 723 C CA . PRO A 1 94 ? 24.666 11.027 10.380 1.00 39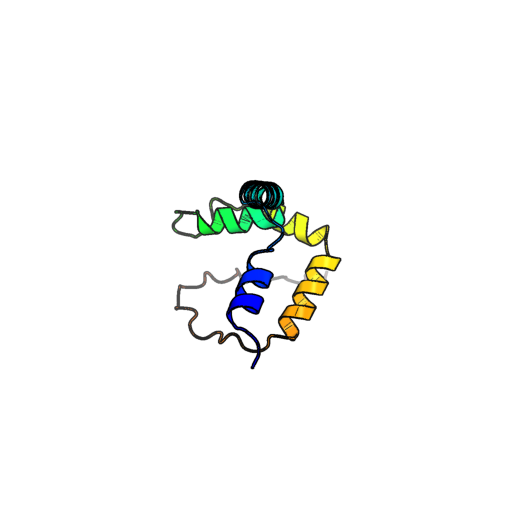.38 94 PRO A CA 1
ATOM 724 C C . PRO A 1 94 ? 23.832 11.289 11.641 1.00 39.38 94 PRO A C 1
ATOM 726 O O . PRO A 1 94 ? 22.625 11.052 11.692 1.00 39.38 94 PRO A O 1
ATOM 729 N N . SER A 1 95 ? 24.512 11.762 12.684 1.00 41.47 95 SER A N 1
ATOM 730 C CA . SER A 1 95 ? 23.951 12.185 13.968 1.00 41.47 95 SER A CA 1
ATOM 731 C C . SER A 1 95 ? 22.702 13.071 13.815 1.00 41.47 95 SER A C 1
ATOM 733 O O . SER A 1 95 ? 22.703 13.977 12.976 1.00 41.47 95 SER A O 1
ATOM 735 N N . PRO A 1 96 ? 21.676 12.941 14.679 1.00 51.44 96 PRO A N 1
ATOM 736 C CA . PRO A 1 96 ? 20.652 13.974 14.785 1.00 51.44 96 PRO A CA 1
ATOM 737 C C . PRO A 1 96 ? 21.312 15.285 15.253 1.00 51.44 96 PRO A C 1
ATOM 739 O O . PRO A 1 96 ? 22.155 15.245 16.158 1.00 51.44 96 PRO A O 1
ATOM 742 N N . PRO A 1 97 ? 20.964 16.460 14.692 1.00 44.69 97 PRO A N 1
ATOM 743 C CA . PRO A 1 97 ? 21.480 17.716 15.207 1.00 44.69 97 PRO A CA 1
ATOM 744 C C . PRO A 1 97 ? 20.954 17.930 16.630 1.00 44.69 97 PRO A C 1
ATOM 746 O O . PRO A 1 97 ? 19.802 18.301 16.855 1.00 44.69 97 PRO A O 1
ATOM 749 N N . ALA A 1 98 ? 21.830 17.715 17.608 1.00 47.84 98 ALA A N 1
ATOM 750 C CA . ALA A 1 98 ? 21.666 18.246 18.945 1.00 47.84 98 ALA A CA 1
ATOM 751 C C . ALA A 1 98 ? 21.813 19.774 18.873 1.00 47.84 98 ALA A C 1
ATOM 753 O O . ALA A 1 98 ? 22.920 20.305 18.858 1.00 47.84 98 ALA A O 1
ATOM 754 N N . ALA A 1 99 ? 20.688 20.489 18.829 1.00 45.41 99 ALA A N 1
ATOM 755 C CA . ALA A 1 99 ? 20.646 21.932 19.042 1.00 45.41 99 ALA A CA 1
ATOM 756 C C . ALA A 1 99 ? 19.405 22.325 19.861 1.00 45.41 99 ALA A C 1
ATOM 758 O O . ALA A 1 99 ? 18.380 22.745 19.339 1.00 45.41 99 ALA A O 1
ATOM 759 N N . GLY A 1 100 ? 19.536 22.144 21.177 1.00 38.25 100 GLY A N 1
ATOM 760 C CA . GLY A 1 100 ? 19.114 23.090 22.213 1.00 38.25 100 GLY A CA 1
ATOM 761 C C . GLY A 1 100 ? 17.686 23.638 22.196 1.00 38.25 100 GLY A C 1
ATOM 762 O O . GLY A 1 100 ? 17.452 24.757 21.749 1.00 38.25 100 GLY A O 1
ATOM 763 N N . LEU A 1 101 ? 16.777 22.958 22.900 1.00 49.44 101 LEU A N 1
ATOM 764 C CA . LEU A 1 101 ? 15.684 23.640 23.597 1.00 49.44 101 LEU A CA 1
ATOM 765 C C . LEU A 1 101 ? 16.276 24.446 24.766 1.00 49.44 101 LEU A C 1
ATOM 767 O O . LEU A 1 101 ? 16.422 23.950 25.884 1.00 49.44 101 LEU A O 1
ATOM 771 N N . ALA A 1 102 ? 16.622 25.707 24.515 1.00 45.56 102 ALA A N 1
ATOM 772 C CA . ALA A 1 102 ? 16.755 26.679 25.588 1.00 45.56 102 ALA A CA 1
ATOM 773 C C . ALA A 1 102 ? 15.345 27.017 26.096 1.00 45.56 102 ALA A C 1
ATOM 775 O O . ALA A 1 102 ? 14.570 27.709 25.439 1.00 45.56 102 ALA A O 1
ATOM 776 N N . ARG A 1 103 ? 15.001 26.514 27.287 1.00 58.22 103 ARG A N 1
ATOM 777 C CA . ARG A 1 103 ? 13.941 27.100 28.119 1.00 58.22 103 ARG A CA 1
ATOM 778 C C . ARG A 1 103 ? 14.337 28.547 28.404 1.00 58.22 103 ARG A C 1
ATOM 780 O O . ARG A 1 103 ? 15.183 28.773 29.265 1.00 58.22 103 ARG A O 1
ATOM 787 N N . GLN A 1 104 ? 13.716 29.515 27.738 1.00 60.72 104 GLN A N 1
ATOM 788 C CA . GLN A 1 104 ? 13.740 30.888 28.228 1.00 60.72 104 GLN A CA 1
ATOM 789 C C . GLN A 1 104 ? 12.494 31.119 29.078 1.00 60.72 104 GLN A C 1
ATOM 791 O O . GLN A 1 104 ? 11.402 31.398 28.597 1.00 60.72 104 GLN A O 1
ATOM 796 N N . THR A 1 105 ? 12.679 30.932 30.378 1.00 50.97 105 THR A N 1
ATOM 797 C CA . THR A 1 105 ? 11.923 31.645 31.399 1.00 50.97 105 THR A CA 1
ATOM 798 C C . THR A 1 105 ? 12.361 33.109 31.362 1.00 50.97 105 THR A C 1
ATOM 800 O O . THR A 1 105 ? 13.535 33.367 31.637 1.00 50.97 105 THR A O 1
ATOM 803 N N . MET A 1 106 ? 11.452 34.016 30.996 1.00 53.75 106 MET A N 1
ATOM 804 C CA . MET A 1 106 ? 11.241 35.381 31.518 1.00 53.75 106 MET A CA 1
ATOM 805 C C . MET A 1 106 ? 10.155 36.067 30.691 1.00 53.75 106 MET A C 1
ATOM 807 O O . MET A 1 106 ? 10.314 36.122 29.454 1.00 53.75 106 MET A O 1
#

pLDDT: mean 72.92, std 19.07, range [38.25, 94.94]

Sequence (106 aa):
MADLSKLAAEAMEGNGKEEDIDKRIDEALECPCVAAFRCYVKSTHEEKGMDCIDQFKAFQACLSEHPDHVEKLMKDAEATEQLPVDEVVEAEQPSPPAAGLARQTM

Radius of gyration: 22.67 Å; chains: 1; bounding box: 38×82×44 Å